Protein AF-A0A7C1U1P6-F1 (afdb_monomer_lite)

Sequence (172 aa):
MSLGTLSHLENWNGKRQNQMNEDIRDEGYKAFIDAVVKSLDASRHSLVCSIEHALKTTPCPYNVGTEEYNDWMEGFNPSRQKRSMRKVVCAACRNRKTGDIIAGVRHWDEIMRAQVGDDVDGAEWEQGFLDNKRRFMTRTEAWGVAERAHQIIHRCGGDTTNGGTLYSENLY

Foldseek 3Di:
DDPVVVVVVVVVVVVVVVVVLVVLLQVLQVQQVVQLVVQCVPPVDDSVVSNVRSVPPDDDPDDPPDSSSLSSCLNNDVVNVLVPQKAFDFKWKAQQPPRDIFTDNFPPDPRRCVVPDDPDDCVRIQIFTAIPVRDTDHQARNFVSCVVNVQQPDDDPQCPPPNGGDHSVRRD

Radius of gyration: 20.64 Å; chains: 1; bounding box: 42×45×59 Å

pLDDT: mean 82.03, std 15.27, range [39.97, 98.44]

Structure (mmCIF, N/CA/C/O backbone):
data_AF-A0A7C1U1P6-F1
#
_entry.id   AF-A0A7C1U1P6-F1
#
loop_
_atom_site.group_PDB
_atom_site.id
_atom_site.type_symbol
_atom_site.label_atom_id
_atom_site.label_alt_id
_atom_site.label_comp_id
_atom_site.label_asym_id
_atom_site.label_entity_id
_atom_site.label_seq_id
_atom_site.pdbx_PDB_ins_code
_atom_site.Cartn_x
_atom_site.Cartn_y
_atom_site.Cartn_z
_atom_site.occupancy
_atom_site.B_iso_or_equiv
_atom_site.auth_seq_id
_atom_site.auth_comp_id
_atom_site.auth_asym_id
_atom_site.auth_atom_id
_atom_site.pdbx_PDB_model_num
ATOM 1 N N . MET A 1 1 ? 2.342 30.014 -20.263 1.00 46.78 1 MET A N 1
ATOM 2 C CA . MET A 1 1 ? 2.486 29.359 -18.943 1.00 46.78 1 MET A CA 1
ATOM 3 C C . MET A 1 1 ? 3.133 28.005 -19.183 1.00 46.78 1 MET A C 1
ATOM 5 O O . MET A 1 1 ? 2.688 27.303 -20.079 1.00 46.78 1 MET A O 1
ATOM 9 N N . SER A 1 2 ? 4.247 27.710 -18.511 1.00 44.00 2 SER A N 1
ATOM 10 C CA . SER A 1 2 ? 5.070 26.519 -18.772 1.00 44.00 2 SER A CA 1
ATOM 11 C C . SER A 1 2 ? 4.388 25.245 -18.258 1.00 44.00 2 SER A C 1
ATOM 13 O O . SER A 1 2 ? 3.841 25.239 -17.158 1.00 44.00 2 SER A O 1
ATOM 15 N N . LEU A 1 3 ? 4.469 24.150 -19.020 1.00 41.88 3 LEU A N 1
ATOM 16 C CA . LEU A 1 3 ? 4.002 22.810 -18.624 1.00 41.88 3 LEU A CA 1
ATOM 17 C C . LEU A 1 3 ? 4.613 22.330 -17.288 1.00 41.88 3 LEU A C 1
ATOM 19 O O . LEU A 1 3 ? 4.011 21.513 -16.597 1.00 41.88 3 LEU A O 1
ATOM 23 N N . GLY A 1 4 ? 5.765 22.878 -16.881 1.00 41.25 4 GLY A N 1
ATOM 24 C CA . GLY A 1 4 ? 6.428 22.537 -15.618 1.00 41.25 4 GLY A CA 1
ATOM 25 C C . GLY A 1 4 ? 5.748 23.078 -14.354 1.00 41.25 4 GLY A C 1
ATOM 26 O O . GLY A 1 4 ? 5.916 22.496 -13.287 1.00 41.25 4 GLY A O 1
ATOM 27 N N . THR A 1 5 ? 4.960 24.157 -14.437 1.00 49.91 5 THR A N 1
ATOM 28 C CA . THR A 1 5 ? 4.259 24.699 -13.255 1.00 49.91 5 THR A CA 1
ATOM 29 C C . THR A 1 5 ? 2.964 23.950 -12.945 1.00 49.91 5 THR A C 1
ATOM 31 O O . THR A 1 5 ? 2.593 23.853 -11.780 1.00 49.91 5 THR A O 1
ATOM 34 N N . LEU A 1 6 ? 2.302 23.378 -13.958 1.00 42.72 6 LEU A N 1
ATOM 35 C CA . LEU A 1 6 ? 1.068 22.603 -13.774 1.00 42.72 6 LEU A CA 1
ATOM 36 C C . LEU A 1 6 ? 1.337 21.259 -13.084 1.00 42.72 6 LEU A C 1
ATOM 38 O O . LEU A 1 6 ? 0.663 20.941 -12.110 1.00 42.72 6 LEU A O 1
ATOM 42 N N . SER A 1 7 ? 2.384 20.531 -13.487 1.00 49.38 7 SER A N 1
ATOM 43 C CA . SER A 1 7 ? 2.734 19.247 -12.862 1.00 49.38 7 SER A CA 1
ATOM 44 C C . SER A 1 7 ? 3.197 19.394 -11.409 1.00 49.38 7 SER A C 1
ATOM 46 O O . SER A 1 7 ? 2.891 18.547 -10.576 1.00 49.38 7 SER A O 1
ATOM 48 N N . HIS A 1 8 ? 3.892 20.486 -11.069 1.00 42.78 8 HIS A N 1
ATOM 49 C CA . HIS A 1 8 ? 4.263 20.796 -9.684 1.00 42.78 8 HIS A CA 1
ATOM 50 C C . HIS A 1 8 ? 3.044 21.135 -8.813 1.00 42.78 8 HIS A C 1
ATOM 52 O O . HIS A 1 8 ? 2.978 20.697 -7.665 1.00 42.78 8 HIS A O 1
ATOM 58 N N . LEU A 1 9 ? 2.070 21.874 -9.357 1.00 40.25 9 LEU A N 1
ATOM 59 C CA . LEU A 1 9 ? 0.826 22.218 -8.661 1.00 40.25 9 LEU A CA 1
ATOM 60 C C . LEU A 1 9 ? -0.080 20.997 -8.458 1.00 40.25 9 LEU A C 1
ATOM 62 O O . LEU A 1 9 ? -0.629 20.832 -7.372 1.00 40.25 9 LEU A O 1
ATOM 66 N N . GLU A 1 10 ? -0.191 20.109 -9.447 1.00 44.09 10 GLU A N 1
ATOM 67 C CA . GLU A 1 10 ? -0.941 18.850 -9.327 1.00 44.09 10 GLU A CA 1
ATOM 68 C C . GLU A 1 10 ? -0.315 17.910 -8.288 1.00 44.09 10 GLU A C 1
ATOM 70 O O . GLU A 1 10 ? -1.023 17.365 -7.440 1.00 44.09 10 GLU A O 1
ATOM 75 N N . ASN A 1 11 ? 1.018 17.787 -8.273 1.00 48.69 11 ASN A N 1
ATOM 76 C CA . ASN A 1 11 ? 1.725 16.991 -7.264 1.00 48.69 11 ASN A CA 1
ATOM 77 C C . ASN A 1 11 ? 1.584 17.583 -5.853 1.00 48.69 11 ASN A C 1
ATOM 79 O O . ASN A 1 11 ? 1.478 16.847 -4.872 1.00 48.69 11 ASN A O 1
ATOM 83 N N . TRP A 1 12 ? 1.587 18.912 -5.728 1.00 39.97 12 TRP A N 1
ATOM 84 C CA . TRP A 1 12 ? 1.409 19.590 -4.445 1.00 39.97 12 TRP A CA 1
ATOM 85 C C . TRP A 1 12 ? -0.027 19.468 -3.927 1.00 39.97 12 TRP A C 1
ATOM 87 O O . TRP A 1 12 ? -0.216 19.118 -2.763 1.00 39.97 12 TRP A O 1
ATOM 97 N N . ASN A 1 13 ? -1.028 19.655 -4.792 1.00 50.00 13 ASN A N 1
ATOM 98 C CA . ASN A 1 13 ? -2.437 19.456 -4.449 1.00 50.00 13 ASN A CA 1
ATOM 99 C C . ASN A 1 13 ? -2.718 18.003 -4.049 1.00 50.00 13 ASN A C 1
ATOM 101 O O . ASN A 1 13 ? -3.352 17.773 -3.024 1.00 50.00 13 ASN A O 1
ATOM 105 N N . GLY A 1 14 ? -2.165 17.025 -4.775 1.00 48.06 14 GLY A N 1
ATOM 106 C CA . GLY A 1 14 ? -2.287 15.608 -4.424 1.00 48.06 14 GLY A CA 1
ATOM 107 C C . GLY A 1 14 ? -1.643 15.261 -3.077 1.00 48.06 14 GLY A C 1
ATOM 108 O O . GLY A 1 14 ? -2.224 14.519 -2.288 1.00 48.06 14 GLY A O 1
ATOM 109 N N . LYS A 1 15 ? -0.473 15.833 -2.758 1.00 48.91 15 LYS A N 1
ATOM 110 C CA . LYS A 1 15 ? 0.160 15.675 -1.434 1.00 48.91 15 LYS A CA 1
ATOM 111 C C . LYS A 1 15 ? -0.675 16.298 -0.317 1.00 48.91 15 LYS A C 1
ATOM 113 O O . LYS A 1 15 ? -0.820 15.689 0.737 1.00 48.91 15 LYS A O 1
ATOM 118 N N . ARG A 1 16 ? -1.243 17.481 -0.553 1.00 52.28 16 ARG A N 1
ATOM 119 C CA . ARG A 1 16 ? -2.083 18.190 0.421 1.00 52.28 16 ARG A CA 1
ATOM 120 C C . ARG A 1 16 ? -3.385 17.450 0.700 1.00 52.28 16 ARG A C 1
ATOM 122 O O . ARG A 1 16 ? -3.787 17.348 1.850 1.00 52.28 16 ARG A O 1
ATOM 129 N N . GLN A 1 17 ? -4.002 16.909 -0.346 1.00 55.47 17 GLN A N 1
ATOM 130 C CA . GLN A 1 17 ? -5.224 16.125 -0.235 1.00 55.47 17 GLN A CA 1
ATOM 131 C C . GLN A 1 17 ? -4.957 14.787 0.465 1.00 55.47 17 GLN A C 1
ATOM 133 O O . GLN A 1 17 ? -5.696 14.421 1.365 1.00 55.47 17 GLN A O 1
ATOM 138 N N . ASN A 1 18 ? -3.836 14.118 0.172 1.00 57.88 18 ASN A N 1
ATOM 139 C CA . ASN A 1 18 ? -3.432 12.925 0.925 1.00 57.88 18 ASN A CA 1
ATOM 140 C C . ASN A 1 18 ? -3.216 13.212 2.419 1.00 57.88 18 ASN A C 1
ATOM 142 O O . ASN A 1 18 ? -3.677 12.425 3.240 1.00 57.88 18 ASN A O 1
ATOM 146 N N . GLN A 1 19 ? -2.555 14.323 2.768 1.00 61.78 19 GLN A N 1
ATOM 147 C CA . GLN A 1 19 ? -2.367 14.719 4.167 1.00 61.78 19 GLN A CA 1
ATOM 148 C C . GLN A 1 19 ? -3.709 15.004 4.850 1.00 61.78 19 GLN A C 1
ATOM 150 O O . GLN A 1 19 ? -3.969 14.487 5.927 1.00 61.78 19 GLN A O 1
ATOM 155 N N . MET A 1 20 ? -4.587 15.765 4.193 1.00 61.59 20 MET A N 1
ATOM 156 C CA . MET A 1 20 ? -5.915 16.088 4.717 1.00 61.59 20 MET A CA 1
ATOM 157 C C . MET A 1 20 ? -6.748 14.823 4.975 1.00 61.59 20 MET A C 1
ATOM 159 O O . MET A 1 20 ? -7.391 14.708 6.014 1.00 61.59 20 MET A O 1
ATOM 163 N N . ASN A 1 21 ? -6.692 13.841 4.074 1.00 72.25 21 ASN A N 1
ATOM 164 C CA . ASN A 1 21 ? -7.383 12.567 4.256 1.00 72.25 21 ASN A CA 1
ATOM 165 C C . ASN A 1 21 ? -6.790 11.740 5.417 1.00 72.25 21 ASN A C 1
ATOM 167 O O . ASN A 1 21 ? -7.523 11.022 6.094 1.00 72.25 21 ASN A O 1
ATOM 171 N N . GLU A 1 22 ? -5.475 11.813 5.660 1.00 71.50 22 GLU A N 1
ATOM 172 C CA . GLU A 1 22 ? -4.843 11.192 6.836 1.00 71.50 22 GLU A CA 1
ATOM 173 C C . GLU A 1 22 ? -5.278 11.883 8.137 1.00 71.50 22 GLU A C 1
ATOM 175 O O . GLU A 1 22 ? -5.663 11.194 9.081 1.00 71.50 22 GLU A O 1
ATOM 180 N N . ASP A 1 23 ? -5.338 13.215 8.154 1.00 78.06 23 ASP A N 1
ATOM 181 C CA . ASP A 1 23 ? -5.781 13.992 9.318 1.00 78.06 23 ASP A CA 1
ATOM 182 C C . ASP A 1 23 ? -7.236 13.653 9.707 1.00 78.06 23 ASP A C 1
ATOM 184 O O . ASP A 1 23 ? -7.552 13.493 10.888 1.00 78.06 23 ASP A O 1
ATOM 188 N N . ILE A 1 24 ? -8.115 13.468 8.715 1.00 84.19 24 ILE A N 1
ATOM 189 C CA . ILE A 1 24 ? -9.523 13.086 8.922 1.00 84.19 24 ILE A CA 1
ATOM 190 C C . ILE A 1 24 ? -9.644 11.659 9.488 1.00 84.19 24 ILE A C 1
ATOM 192 O O . ILE A 1 24 ? -10.480 11.396 10.359 1.00 84.19 24 ILE A O 1
ATOM 196 N N . ARG A 1 25 ? -8.801 10.722 9.033 1.00 82.19 25 ARG A N 1
ATOM 197 C CA . ARG A 1 25 ? -8.750 9.362 9.604 1.00 82.19 25 ARG A CA 1
ATOM 198 C C . ARG A 1 25 ? -8.263 9.391 11.051 1.00 82.19 25 ARG A C 1
ATOM 200 O O . ARG A 1 25 ? -8.839 8.707 11.897 1.00 82.19 25 ARG A O 1
ATOM 207 N N . ASP A 1 26 ? -7.248 10.195 11.350 1.00 80.44 26 ASP A N 1
ATOM 208 C CA . ASP A 1 26 ? -6.741 10.376 12.712 1.00 80.44 26 ASP A CA 1
ATOM 209 C C . ASP A 1 26 ? -7.798 10.993 13.636 1.00 80.44 26 ASP A C 1
ATOM 211 O O . ASP A 1 26 ? -7.921 10.591 14.796 1.00 80.44 26 ASP A O 1
ATOM 215 N N . GLU A 1 27 ? -8.597 11.936 13.131 1.00 88.50 27 GLU A N 1
ATOM 216 C CA . GLU A 1 27 ? -9.748 12.488 13.849 1.00 88.50 27 GLU A CA 1
ATOM 217 C C . GLU A 1 27 ? -10.792 11.406 14.158 1.00 88.50 27 GLU A C 1
ATOM 219 O O . GLU A 1 27 ? -11.236 11.287 15.304 1.00 88.50 27 GLU A O 1
ATOM 224 N N . GLY A 1 28 ? -11.128 10.564 13.176 1.00 87.38 28 GLY A N 1
ATOM 225 C CA . GLY A 1 28 ? -12.013 9.415 13.373 1.00 87.38 28 GLY A CA 1
ATOM 226 C C . GLY A 1 28 ? -11.496 8.452 14.444 1.00 87.38 28 GLY A C 1
ATOM 227 O O . GLY A 1 28 ? -12.242 8.062 15.344 1.00 87.38 28 GLY A O 1
ATOM 228 N N . TYR A 1 29 ? -10.206 8.113 14.403 1.00 85.50 29 TYR A N 1
ATOM 229 C CA . TYR A 1 29 ? -9.588 7.223 15.388 1.00 85.50 29 TYR A CA 1
ATOM 230 C C . TYR A 1 29 ? -9.616 7.812 16.806 1.00 85.50 29 TYR A C 1
ATOM 232 O O . TYR A 1 29 ? -9.988 7.122 17.757 1.00 85.50 29 TYR A O 1
ATOM 240 N N . LYS A 1 30 ? -9.291 9.101 16.964 1.00 86.94 30 LYS A N 1
ATOM 241 C CA . LYS A 1 30 ? -9.369 9.789 18.265 1.00 86.94 30 LYS A CA 1
ATOM 242 C C . LYS A 1 30 ? -10.796 9.802 18.809 1.00 86.94 30 LYS A C 1
ATOM 244 O O . LYS A 1 30 ? -11.000 9.462 19.972 1.00 86.94 30 LYS A O 1
ATOM 249 N N . ALA A 1 31 ? -11.781 10.110 17.964 1.00 91.19 31 ALA A N 1
ATOM 250 C CA . ALA A 1 31 ? -13.189 10.094 18.351 1.00 91.19 31 ALA A CA 1
ATOM 251 C C . ALA A 1 31 ? -13.644 8.704 18.830 1.00 91.19 31 ALA A C 1
ATOM 253 O O . ALA A 1 31 ? -14.399 8.601 19.798 1.00 91.19 31 ALA A O 1
ATOM 254 N N . PHE A 1 32 ? -13.153 7.634 18.197 1.00 90.88 32 PHE A N 1
ATOM 255 C CA . PHE A 1 32 ? -13.413 6.262 18.633 1.00 90.88 32 PHE A CA 1
ATOM 256 C C . PHE A 1 32 ? -12.830 5.976 20.020 1.00 90.88 32 PHE A C 1
ATOM 258 O O . PHE A 1 32 ? -13.555 5.502 20.896 1.00 90.88 32 PHE A O 1
ATOM 265 N N . ILE A 1 33 ? -11.551 6.294 20.246 1.00 88.19 33 ILE A N 1
ATOM 266 C CA . ILE A 1 33 ? -10.900 6.084 21.548 1.00 88.19 33 ILE A CA 1
ATOM 267 C C . ILE A 1 33 ? -11.625 6.859 22.651 1.00 88.19 33 ILE A C 1
ATOM 269 O O . ILE A 1 33 ? -11.977 6.272 23.677 1.00 88.19 33 ILE A O 1
ATOM 273 N N . ASP A 1 34 ? -11.931 8.134 22.419 1.00 91.12 34 ASP A N 1
ATOM 274 C CA . ASP A 1 34 ? -12.649 8.972 23.380 1.00 91.12 34 ASP A CA 1
ATOM 275 C C . ASP A 1 34 ? -14.032 8.406 23.718 1.00 91.12 34 ASP A C 1
ATOM 277 O O . ASP A 1 34 ? -14.445 8.411 24.881 1.00 91.12 34 ASP A O 1
ATOM 281 N N . ALA A 1 35 ? -14.761 7.901 22.720 1.00 89.19 35 ALA A N 1
ATOM 282 C CA . ALA A 1 35 ? -16.074 7.297 22.920 1.00 89.19 35 ALA A CA 1
ATOM 283 C C . ALA A 1 35 ? -15.999 5.990 23.726 1.00 89.19 35 ALA A C 1
ATOM 285 O O . ALA A 1 35 ? -16.822 5.767 24.618 1.00 89.19 35 ALA A O 1
ATOM 286 N N . VAL A 1 36 ? -14.995 5.147 23.461 1.00 88.62 36 VAL A N 1
ATOM 287 C CA . VAL A 1 36 ? -14.770 3.905 24.215 1.00 88.62 36 VAL A CA 1
ATOM 288 C C . VAL A 1 36 ? -14.415 4.210 25.669 1.00 88.62 36 VAL A C 1
ATOM 290 O O . VAL A 1 36 ? -15.011 3.614 26.566 1.00 88.62 36 VAL A O 1
ATOM 293 N N . VAL A 1 37 ? -13.504 5.159 25.914 1.00 89.19 37 VAL A N 1
ATOM 294 C CA . VAL A 1 37 ? -13.102 5.577 27.268 1.00 89.19 37 VAL A CA 1
ATOM 295 C C . VAL A 1 37 ? -14.296 6.140 28.039 1.00 89.19 37 VAL A C 1
ATOM 297 O O . VAL A 1 37 ? -14.601 5.661 29.129 1.00 89.19 37 VAL A O 1
ATOM 300 N N . LYS A 1 38 ? -15.059 7.062 27.438 1.00 88.75 38 LYS A N 1
ATOM 301 C CA . LYS A 1 38 ? -16.276 7.613 28.060 1.00 88.75 38 LYS A CA 1
ATOM 302 C C . LYS A 1 38 ? -17.297 6.529 28.399 1.00 88.75 38 LYS A C 1
ATOM 304 O O . LYS A 1 38 ? -17.908 6.576 29.463 1.00 88.75 38 LYS A O 1
ATOM 309 N N . SER A 1 39 ? -17.489 5.550 27.513 1.00 85.69 39 SER A N 1
ATOM 310 C CA . SER A 1 39 ? -18.404 4.436 27.774 1.00 85.69 39 SER A CA 1
ATOM 311 C C . SER A 1 39 ? -17.914 3.556 28.927 1.00 85.69 39 SER A C 1
ATOM 313 O O . SER A 1 39 ? -18.722 3.165 29.770 1.00 85.69 39 SER A O 1
ATOM 315 N N . LEU A 1 40 ? -16.611 3.261 28.997 1.00 85.19 40 LEU A N 1
ATOM 316 C CA . LEU A 1 40 ? -16.019 2.495 30.100 1.00 85.19 40 LEU A CA 1
ATOM 317 C C . LEU A 1 40 ? -16.252 3.186 31.449 1.00 85.19 40 LEU A C 1
ATOM 319 O O . LEU A 1 40 ? -16.699 2.533 32.395 1.00 85.19 40 LEU A O 1
ATOM 323 N N . ASP A 1 41 ? -16.040 4.501 31.501 1.00 81.31 41 ASP A N 1
ATOM 324 C CA . ASP A 1 41 ? -16.197 5.300 32.719 1.00 81.31 41 ASP A CA 1
ATOM 325 C C . ASP A 1 41 ? -17.664 5.428 33.159 1.00 81.31 41 ASP A C 1
ATOM 327 O O . ASP A 1 41 ? -17.970 5.376 34.351 1.00 81.31 41 ASP A O 1
ATOM 331 N N . ALA A 1 42 ? -18.594 5.561 32.209 1.00 73.00 42 ALA A N 1
ATOM 332 C CA . ALA A 1 42 ? -19.992 5.872 32.508 1.00 73.00 42 ALA A CA 1
ATOM 333 C C . ALA A 1 42 ? -20.832 4.677 32.993 1.00 73.00 42 ALA A C 1
ATOM 335 O O . ALA A 1 42 ? -21.881 4.882 33.604 1.00 73.00 42 ALA A O 1
ATOM 336 N N . SER A 1 43 ? -20.436 3.436 32.693 1.00 63.84 43 SER A N 1
ATOM 337 C CA . SER A 1 43 ? -21.388 2.308 32.723 1.00 63.84 43 SER A CA 1
ATOM 338 C C . SER A 1 43 ? -20.868 0.991 33.305 1.00 63.84 43 SER A C 1
ATOM 340 O O . SER A 1 43 ? -21.623 0.020 33.360 1.00 63.84 43 SER A O 1
ATOM 342 N N . ARG A 1 44 ? -19.601 0.914 33.750 1.00 66.94 44 ARG A N 1
ATOM 343 C CA . ARG A 1 44 ? -18.933 -0.364 34.102 1.00 66.94 44 ARG A CA 1
ATOM 344 C C . ARG A 1 44 ? -19.067 -1.431 33.003 1.00 66.94 44 ARG A C 1
ATOM 346 O O . ARG A 1 44 ? -19.047 -2.630 33.282 1.00 66.94 44 ARG A O 1
ATOM 353 N N . HIS A 1 45 ? -19.237 -1.011 31.752 1.00 72.69 45 HIS A N 1
ATOM 354 C CA . HIS A 1 45 ? -19.294 -1.923 30.625 1.00 72.69 45 HIS A CA 1
ATOM 355 C C . HIS A 1 45 ? -17.988 -2.711 30.505 1.00 72.69 45 HIS A C 1
ATOM 357 O O . HIS A 1 45 ? -16.895 -2.205 30.766 1.00 72.69 45 HIS A O 1
ATOM 363 N N . SER A 1 46 ? -18.106 -3.960 30.052 1.00 85.81 46 SER A N 1
ATOM 364 C CA . SER A 1 46 ? -16.948 -4.662 29.506 1.00 85.81 46 SER A CA 1
ATOM 365 C C . SER A 1 46 ? -16.405 -3.886 28.301 1.00 85.81 46 SER A C 1
ATOM 367 O O . SER A 1 46 ? -17.148 -3.165 27.629 1.00 85.81 46 SER A O 1
ATOM 369 N N . LEU A 1 47 ? -15.124 -4.074 27.980 1.00 82.31 47 LEU A N 1
ATOM 370 C CA . LEU A 1 47 ? -14.501 -3.441 26.815 1.00 82.31 47 LEU A CA 1
ATOM 371 C C . LEU A 1 47 ? -15.310 -3.661 25.525 1.00 82.31 47 LEU A C 1
ATOM 373 O O . LEU A 1 47 ? -15.487 -2.733 24.742 1.00 82.31 47 LEU A O 1
ATOM 377 N N . VAL A 1 48 ? -15.860 -4.863 25.341 1.00 84.75 48 VAL A N 1
ATOM 378 C CA . VAL A 1 48 ? -16.673 -5.215 24.169 1.00 84.75 48 VAL A CA 1
ATOM 379 C C . VAL A 1 48 ? -17.961 -4.390 24.116 1.00 84.75 48 VAL A C 1
ATOM 381 O O . VAL A 1 48 ? -18.260 -3.792 23.084 1.00 84.75 48 VAL A O 1
ATOM 384 N N . CYS A 1 49 ? -18.691 -4.290 25.231 1.00 84.75 49 CYS A N 1
ATOM 385 C CA . CYS A 1 49 ? -19.913 -3.486 25.303 1.00 84.75 49 CYS A CA 1
ATOM 386 C C . CYS A 1 49 ? -19.634 -1.997 25.050 1.00 84.75 49 CYS A C 1
ATOM 388 O O . CYS A 1 49 ? -20.427 -1.335 24.383 1.00 84.75 49 CYS A O 1
ATOM 390 N N . SER A 1 50 ? -18.496 -1.477 25.523 1.00 86.19 50 SER A N 1
ATOM 391 C CA . SER A 1 50 ? -18.100 -0.088 25.270 1.00 86.19 50 SER A CA 1
ATOM 392 C C . SER A 1 50 ? -17.745 0.186 23.813 1.00 86.19 50 SER A C 1
ATOM 394 O O . SER A 1 50 ? -18.115 1.234 23.289 1.00 86.19 50 SER A O 1
ATOM 396 N N . ILE A 1 51 ? -17.093 -0.762 23.136 1.00 84.88 51 ILE A N 1
ATOM 397 C CA . ILE A 1 51 ? -16.819 -0.669 21.696 1.00 84.88 51 ILE A CA 1
ATOM 398 C C . ILE A 1 51 ? -18.128 -0.659 20.901 1.00 84.88 51 ILE A C 1
ATOM 400 O O . ILE A 1 51 ? -18.322 0.204 20.047 1.00 84.88 51 ILE A O 1
ATOM 404 N N . GLU A 1 52 ? -19.049 -1.582 21.188 1.00 85.31 52 GLU A N 1
ATOM 405 C CA . GLU A 1 52 ? -20.342 -1.623 20.496 1.00 85.31 52 GLU A CA 1
ATOM 406 C C . GLU A 1 52 ? -21.179 -0.369 20.739 1.00 85.31 52 GLU A C 1
ATOM 408 O O . GLU A 1 52 ? -21.859 0.100 19.825 1.00 85.31 52 GLU A O 1
ATOM 413 N N . HIS A 1 53 ? -21.144 0.166 21.961 1.00 86.12 53 HIS A N 1
ATOM 414 C CA . HIS A 1 53 ? -21.829 1.404 22.296 1.00 86.12 53 HIS A CA 1
ATOM 415 C C . HIS A 1 53 ? -21.251 2.577 21.498 1.00 86.12 53 HIS A C 1
ATOM 417 O O . HIS A 1 53 ? -22.009 3.243 20.798 1.00 86.12 53 HIS A O 1
ATOM 423 N N . ALA A 1 54 ? -19.927 2.770 21.524 1.00 87.38 54 ALA A N 1
ATOM 424 C CA . ALA A 1 54 ? -19.244 3.823 20.772 1.00 87.38 54 ALA A CA 1
ATOM 425 C C . ALA A 1 54 ? -19.600 3.782 19.277 1.00 87.38 54 ALA A C 1
ATOM 427 O O . ALA A 1 54 ? -20.046 4.780 18.715 1.00 87.38 54 ALA A O 1
ATOM 428 N N . LEU A 1 55 ? -19.515 2.60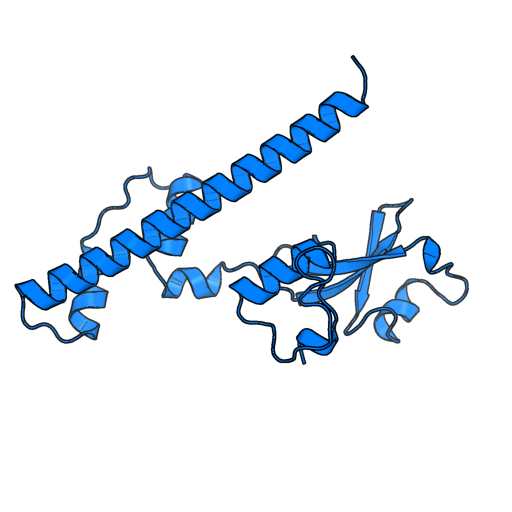1 18.651 1.00 85.31 55 LEU A N 1
ATOM 429 C CA . LEU A 1 55 ? -19.841 2.421 17.231 1.00 85.31 55 LEU A CA 1
ATOM 430 C C . LEU A 1 55 ? -21.296 2.771 16.874 1.00 85.31 55 LEU A C 1
ATOM 432 O O . LEU A 1 55 ? -21.573 3.085 15.718 1.00 85.31 55 LEU A O 1
ATOM 436 N N . LYS A 1 56 ? -22.227 2.683 17.832 1.00 86.19 56 LYS A N 1
ATOM 437 C CA . LYS A 1 56 ? -23.653 2.979 17.626 1.00 86.19 56 LYS A CA 1
ATOM 438 C C . LYS A 1 56 ? -24.013 4.432 17.922 1.00 86.19 56 LYS A C 1
ATOM 440 O O . LYS A 1 56 ? -24.990 4.917 17.358 1.00 86.19 56 LYS A O 1
ATOM 445 N N . THR A 1 57 ? -23.300 5.094 18.832 1.00 87.56 57 THR A N 1
ATOM 446 C CA . THR A 1 57 ? -23.755 6.370 19.404 1.00 87.56 57 THR A CA 1
ATOM 447 C C . THR A 1 57 ? -22.927 7.576 19.001 1.00 87.56 57 THR A C 1
ATOM 449 O O . THR A 1 57 ? -23.441 8.689 19.089 1.00 87.56 57 THR A O 1
ATOM 452 N N . THR A 1 58 ? -21.686 7.405 18.543 1.00 89.56 58 THR A N 1
ATOM 453 C CA . THR A 1 58 ? -20.874 8.545 18.107 1.00 89.56 58 THR A CA 1
ATOM 454 C C . THR A 1 58 ? -21.253 8.966 16.683 1.00 89.56 58 THR A C 1
ATOM 456 O O . THR A 1 58 ? -21.090 8.178 15.748 1.00 89.56 58 THR A O 1
ATOM 459 N N . PRO A 1 59 ? -21.751 10.199 16.482 1.00 91.31 59 PRO A N 1
ATOM 460 C CA . PRO A 1 59 ? -22.056 10.696 15.149 1.00 91.31 59 PRO A CA 1
ATOM 461 C C . PRO A 1 59 ? -20.772 11.068 14.393 1.00 91.31 59 PRO A C 1
ATOM 463 O O . PRO A 1 59 ? -19.855 11.655 14.964 1.00 91.31 59 PRO A O 1
ATOM 466 N N . CYS A 1 60 ? -20.735 10.769 13.093 1.00 90.25 60 CYS A N 1
ATOM 467 C CA . CYS A 1 60 ? -19.721 11.300 12.180 1.00 90.25 60 CYS A CA 1
ATOM 468 C C . CYS A 1 60 ? -20.002 12.793 11.921 1.00 90.25 60 CYS A C 1
ATOM 470 O O . CYS A 1 60 ? -21.156 13.131 11.640 1.00 90.25 60 CYS A O 1
ATOM 472 N N . PRO A 1 61 ? -18.995 13.686 11.983 1.00 92.56 61 PRO A N 1
ATOM 473 C CA . PRO A 1 61 ? -19.192 15.116 11.741 1.00 92.56 61 PRO A CA 1
ATOM 474 C C . PRO A 1 61 ? -19.369 15.467 10.253 1.00 92.56 61 PRO A C 1
ATOM 476 O O . PRO A 1 61 ? -19.742 16.594 9.933 1.00 92.56 61 PRO A O 1
ATOM 479 N N . TYR A 1 62 ? -19.121 14.523 9.340 1.00 89.88 62 TYR A N 1
ATOM 480 C CA . TYR A 1 62 ? -19.200 14.730 7.894 1.00 89.88 62 TYR A CA 1
ATOM 481 C C . TYR A 1 62 ? -20.492 14.173 7.288 1.00 89.88 62 TYR A C 1
ATOM 483 O O . TYR A 1 62 ? -21.105 13.233 7.799 1.00 89.88 62 TYR A O 1
ATOM 491 N N . ASN A 1 63 ? -20.888 14.735 6.144 1.00 90.25 63 ASN A N 1
ATOM 492 C CA . ASN A 1 63 ? -22.091 14.321 5.429 1.00 90.25 63 ASN A CA 1
ATOM 493 C C . ASN A 1 63 ? -21.932 12.923 4.821 1.00 90.25 63 ASN A C 1
ATOM 495 O O . ASN A 1 63 ? -20.957 12.633 4.131 1.00 90.25 63 ASN A O 1
ATOM 499 N N . VAL 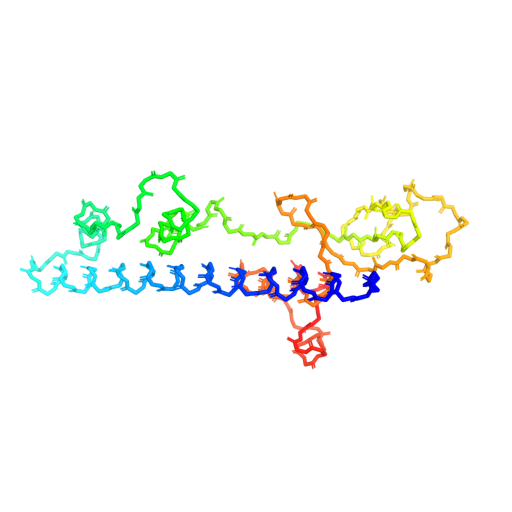A 1 64 ? -22.937 12.068 5.014 1.00 86.19 64 VAL A N 1
ATOM 500 C CA . VAL A 1 64 ? -22.946 10.715 4.444 1.00 86.19 64 VAL A CA 1
ATOM 501 C C . VAL A 1 64 ? -22.762 10.775 2.925 1.00 86.19 64 VAL A C 1
ATOM 503 O O . VAL A 1 64 ? -23.496 11.471 2.228 1.00 86.19 64 VAL A O 1
ATOM 506 N N . GLY A 1 65 ? -21.801 10.000 2.418 1.00 77.19 65 GLY A N 1
ATOM 507 C CA . GLY A 1 65 ? -21.513 9.881 0.987 1.00 77.19 65 GLY A CA 1
ATOM 508 C C . GLY A 1 65 ? -20.361 10.750 0.480 1.00 77.19 65 GLY A C 1
ATOM 509 O O . GLY A 1 65 ? -19.982 10.586 -0.678 1.00 77.19 65 GLY A O 1
ATOM 510 N N . THR A 1 66 ? -19.772 11.618 1.310 1.00 82.69 66 THR A N 1
ATOM 511 C CA . THR A 1 66 ? -18.558 12.363 0.932 1.00 82.69 66 THR A CA 1
ATOM 512 C C . THR A 1 66 ? -17.278 11.551 1.168 1.00 82.69 66 THR A C 1
ATOM 514 O O . THR A 1 66 ? -17.293 10.513 1.837 1.00 82.69 66 THR A O 1
ATOM 517 N N . GLU A 1 67 ? -16.159 11.998 0.590 1.00 79.00 67 GLU A N 1
ATOM 518 C CA . GLU A 1 67 ? -14.846 11.370 0.795 1.00 79.00 67 GLU A CA 1
ATOM 519 C C . GLU A 1 67 ? -14.410 11.489 2.262 1.00 79.00 67 GLU A C 1
ATOM 521 O O . GLU A 1 67 ? -14.017 10.493 2.862 1.00 79.00 67 GLU A O 1
ATOM 526 N N . GLU A 1 68 ? -14.634 12.651 2.877 1.00 83.69 68 GLU A N 1
ATOM 527 C CA . GLU A 1 68 ? -14.339 12.936 4.284 1.00 83.69 68 GLU A CA 1
ATOM 528 C C . GLU A 1 68 ? -15.141 12.034 5.227 1.00 83.69 68 GLU A C 1
ATOM 530 O O . GLU A 1 68 ? -14.607 11.527 6.209 1.00 83.69 68 GLU A O 1
ATOM 535 N N . TYR A 1 69 ? -16.414 11.762 4.910 1.00 86.81 69 TYR A N 1
ATOM 536 C CA . TYR A 1 69 ? -17.211 10.797 5.668 1.00 86.81 69 TYR A CA 1
ATOM 537 C C . TYR A 1 69 ? -16.608 9.396 5.607 1.00 86.81 69 TYR A C 1
ATOM 539 O O . TYR A 1 69 ? -16.563 8.699 6.620 1.00 86.81 69 TYR A O 1
ATOM 547 N N . ASN A 1 70 ? -16.149 8.968 4.430 1.00 81.62 70 ASN A N 1
ATOM 548 C CA . ASN A 1 70 ? -15.529 7.658 4.287 1.00 81.62 70 ASN A CA 1
ATOM 549 C C . ASN A 1 70 ? -14.200 7.596 5.044 1.00 81.62 70 ASN A C 1
ATOM 551 O O . ASN A 1 70 ? -14.020 6.664 5.822 1.00 81.62 70 ASN A O 1
ATOM 555 N N . ASP A 1 71 ? -13.329 8.596 4.892 1.00 82.50 71 ASP A N 1
ATOM 556 C CA . ASP A 1 71 ? -12.050 8.677 5.602 1.00 82.50 71 ASP A CA 1
ATOM 557 C C . ASP A 1 71 ? -12.244 8.726 7.131 1.00 82.50 71 ASP A C 1
ATOM 559 O O . ASP A 1 71 ? -11.611 7.964 7.862 1.00 82.50 71 ASP A O 1
ATOM 563 N N . TRP A 1 72 ? -13.195 9.513 7.642 1.00 87.75 72 TRP A N 1
ATOM 564 C CA . TRP A 1 72 ? -13.482 9.548 9.081 1.00 87.75 72 TRP A CA 1
ATOM 565 C C . TRP A 1 72 ? -14.015 8.205 9.579 1.00 87.75 72 TRP A C 1
ATOM 567 O O . TRP A 1 72 ? -13.573 7.701 10.609 1.00 87.75 72 TRP A O 1
ATOM 577 N N . MET A 1 73 ? -14.925 7.570 8.830 1.00 84.19 73 MET A N 1
ATOM 578 C CA . MET A 1 73 ? -15.466 6.250 9.175 1.00 84.19 73 MET A CA 1
ATOM 579 C C . MET A 1 73 ? -14.417 5.133 9.094 1.00 84.19 73 MET A C 1
ATOM 581 O O . MET A 1 73 ? -14.555 4.126 9.794 1.00 84.19 73 MET A O 1
ATOM 585 N N . GLU A 1 74 ? -13.402 5.271 8.239 1.00 79.12 74 GLU A N 1
ATOM 586 C CA . GLU A 1 74 ? -12.247 4.370 8.201 1.00 79.12 74 GLU A CA 1
ATOM 587 C C . GLU A 1 74 ? -11.413 4.473 9.478 1.00 79.12 74 GLU A C 1
ATOM 589 O O . GLU A 1 74 ? -11.011 3.440 10.011 1.00 79.12 74 GLU A O 1
ATOM 594 N N . GLY A 1 75 ? -11.197 5.688 9.986 1.00 81.69 75 GLY A N 1
ATOM 595 C CA . GLY A 1 75 ? -10.526 5.916 11.266 1.00 81.69 75 GLY A CA 1
ATOM 596 C C . GLY A 1 75 ? -11.361 5.489 12.476 1.00 81.69 75 GLY A C 1
ATOM 597 O O . GLY A 1 75 ? -10.861 4.827 13.383 1.00 81.69 75 GLY A O 1
ATOM 598 N N . PHE A 1 76 ? -12.653 5.828 12.473 1.00 86.69 76 PHE A N 1
ATOM 599 C CA . PHE A 1 76 ? -13.571 5.612 13.593 1.00 86.69 76 PHE A CA 1
ATOM 600 C C . PHE A 1 76 ? -13.965 4.146 13.795 1.00 86.69 76 PHE A C 1
ATOM 602 O O . PHE A 1 76 ? -14.249 3.719 14.912 1.00 86.69 76 PHE A O 1
ATOM 609 N N . ASN A 1 77 ? -14.002 3.346 12.727 1.00 81.19 77 ASN A N 1
ATOM 610 C CA . ASN A 1 77 ? -14.332 1.930 12.823 1.00 81.19 77 ASN A CA 1
ATOM 611 C C . ASN A 1 77 ? -13.119 1.061 12.437 1.00 81.19 77 ASN A C 1
ATOM 613 O O . ASN A 1 77 ? -12.933 0.766 11.250 1.00 81.19 77 ASN A O 1
ATOM 617 N N . PRO A 1 78 ? -12.363 0.532 13.421 1.00 64.62 78 PRO A N 1
ATOM 618 C CA . PRO A 1 78 ? -11.172 -0.287 13.171 1.00 64.62 78 PRO A CA 1
ATOM 619 C C . PRO A 1 78 ? -11.458 -1.533 12.315 1.00 64.62 78 PRO A C 1
ATOM 621 O O . PRO A 1 78 ? -10.607 -2.019 11.567 1.00 64.62 78 PRO A O 1
ATOM 624 N N . SER A 1 79 ? -12.686 -2.065 12.381 1.00 64.38 79 SER A N 1
ATOM 625 C CA . SER A 1 79 ? -13.097 -3.207 11.555 1.00 64.38 79 SER A CA 1
ATOM 626 C C . SER A 1 79 ? -13.338 -2.828 10.086 1.00 64.38 79 SER A C 1
ATOM 628 O O . SER A 1 79 ? -13.074 -3.642 9.196 1.00 64.38 79 SER A O 1
ATOM 630 N N . ARG A 1 80 ? -13.777 -1.587 9.808 1.00 60.69 80 ARG A N 1
ATOM 631 C CA . ARG A 1 80 ? -13.838 -1.027 8.445 1.00 60.69 80 ARG A CA 1
ATOM 632 C C . ARG A 1 80 ? -12.445 -0.719 7.913 1.00 60.69 80 ARG A C 1
ATOM 634 O O . ARG A 1 80 ? -12.180 -1.057 6.761 1.00 60.69 80 ARG A O 1
ATOM 641 N N . GLN A 1 81 ? -11.559 -0.198 8.762 1.00 54.59 81 GLN A N 1
ATOM 642 C CA . GLN A 1 81 ? -10.157 0.067 8.437 1.00 54.59 81 GLN A CA 1
ATOM 643 C C . GLN A 1 81 ? -9.508 -1.161 7.778 1.00 54.59 81 GLN A C 1
ATOM 645 O O . GLN A 1 81 ? -8.966 -1.084 6.677 1.00 54.59 81 GLN A O 1
ATOM 650 N N . LYS A 1 82 ? -9.691 -2.356 8.363 1.00 52.81 82 LYS A N 1
ATOM 651 C CA . LYS A 1 82 ? -9.115 -3.614 7.850 1.00 52.81 82 LYS A CA 1
ATOM 652 C C . LYS A 1 82 ? -9.545 -3.977 6.415 1.00 52.81 82 LYS A C 1
ATOM 654 O O . LYS A 1 82 ? -8.815 -4.711 5.743 1.00 52.81 82 LYS A O 1
ATOM 659 N N . ARG A 1 83 ? -10.704 -3.493 5.944 1.00 55.00 83 ARG A N 1
ATOM 660 C CA . ARG A 1 83 ? -11.250 -3.781 4.602 1.00 55.00 83 ARG A CA 1
ATOM 661 C C . ARG A 1 83 ? -10.839 -2.768 3.534 1.00 55.00 83 ARG A C 1
ATOM 663 O O . ARG A 1 83 ? -10.835 -3.144 2.365 1.00 55.00 83 ARG A O 1
ATOM 670 N N . SER A 1 84 ? -10.497 -1.535 3.901 1.00 60.78 84 SER A N 1
ATOM 671 C CA . SER A 1 84 ? -10.169 -0.471 2.941 1.00 60.78 84 SER A CA 1
ATOM 672 C C . SER A 1 84 ? -8.710 -0.013 2.967 1.00 60.78 84 SER A C 1
ATOM 674 O O . SER A 1 84 ? -8.288 0.688 2.042 1.00 60.78 84 SER A O 1
ATOM 676 N N . MET A 1 85 ? -7.916 -0.460 3.953 1.00 75.94 85 MET A N 1
ATOM 677 C CA . MET A 1 85 ? -6.487 -0.150 4.012 1.00 75.94 85 MET A CA 1
ATOM 678 C C . MET A 1 85 ? -5.802 -0.477 2.685 1.00 75.94 85 MET A C 1
ATOM 680 O O . MET A 1 85 ? -5.907 -1.586 2.146 1.00 75.94 85 MET A O 1
ATOM 684 N N . ARG A 1 86 ? -5.092 0.521 2.156 1.00 86.69 86 ARG A N 1
ATOM 685 C CA . ARG A 1 86 ? -4.220 0.359 0.997 1.00 86.69 86 ARG A CA 1
ATOM 686 C C . ARG A 1 86 ? -3.117 -0.627 1.373 1.00 86.69 86 ARG A C 1
ATOM 688 O O . ARG A 1 86 ? -2.509 -0.478 2.426 1.00 86.69 86 ARG A O 1
ATOM 695 N N . LYS A 1 87 ? -2.875 -1.627 0.530 1.00 93.19 87 LYS A N 1
ATOM 696 C CA . LYS A 1 87 ? -1.856 -2.659 0.764 1.00 93.19 87 LYS A CA 1
ATOM 697 C C . LYS A 1 87 ? -0.970 -2.802 -0.450 1.00 93.19 87 LYS A C 1
ATOM 699 O O . LYS A 1 87 ? -1.473 -2.717 -1.568 1.00 93.19 87 LYS A O 1
ATOM 704 N N . VAL A 1 88 ? 0.308 -3.062 -0.217 1.00 96.50 88 VAL A N 1
ATOM 705 C CA . VAL A 1 88 ? 1.228 -3.569 -1.232 1.00 96.50 88 VAL A CA 1
ATOM 706 C C . VAL A 1 88 ? 0.794 -4.988 -1.601 1.00 96.50 88 VAL A C 1
ATOM 708 O O . VAL A 1 88 ? 0.556 -5.810 -0.717 1.00 96.50 88 VAL A O 1
ATOM 711 N N . VAL A 1 89 ? 0.639 -5.258 -2.895 1.00 96.56 89 VAL A N 1
ATOM 712 C CA . VAL A 1 89 ? 0.165 -6.549 -3.415 1.00 96.56 89 VAL A CA 1
ATOM 713 C C . VAL A 1 89 ? 1.303 -7.343 -4.038 1.00 96.56 89 VAL A C 1
ATOM 715 O O . VAL A 1 89 ? 1.480 -8.507 -3.696 1.00 96.56 89 VAL A O 1
ATOM 718 N N . CYS A 1 90 ? 2.072 -6.736 -4.942 1.00 97.25 90 CYS A N 1
ATOM 719 C CA . CYS A 1 90 ? 3.173 -7.411 -5.627 1.00 97.25 90 CYS A CA 1
ATOM 720 C C . CYS A 1 90 ? 4.242 -6.425 -6.104 1.00 97.25 90 CYS A C 1
ATOM 722 O O . CYS A 1 90 ? 3.998 -5.215 -6.193 1.00 97.25 90 CYS A O 1
ATOM 724 N N . ALA A 1 91 ? 5.429 -6.953 -6.410 1.00 97.75 91 ALA A N 1
ATOM 725 C CA . ALA A 1 91 ? 6.487 -6.191 -7.052 1.00 97.75 91 ALA A CA 1
ATOM 726 C C . ALA A 1 91 ? 6.084 -5.848 -8.489 1.00 97.75 91 ALA A C 1
ATOM 728 O O . ALA A 1 91 ? 5.435 -6.633 -9.183 1.00 97.75 91 ALA A O 1
ATOM 729 N N . ALA A 1 92 ? 6.485 -4.666 -8.942 1.00 97.81 92 ALA A N 1
ATOM 730 C CA . ALA A 1 92 ? 6.200 -4.208 -10.288 1.00 97.81 92 ALA A CA 1
ATOM 731 C C . ALA A 1 92 ? 7.361 -3.405 -10.871 1.00 97.81 92 ALA A C 1
ATOM 733 O O . ALA A 1 92 ? 8.110 -2.751 -10.142 1.00 97.81 92 ALA A O 1
ATOM 734 N N . CYS A 1 93 ? 7.470 -3.423 -12.193 1.00 96.50 93 CYS A N 1
ATOM 735 C CA . CYS A 1 93 ? 8.335 -2.535 -12.954 1.00 96.50 93 CYS A CA 1
ATOM 736 C C . CYS A 1 93 ? 7.473 -1.711 -13.912 1.00 96.50 93 CYS A C 1
ATOM 738 O O . CYS A 1 93 ? 6.584 -2.258 -14.562 1.00 96.50 93 CYS A O 1
ATOM 740 N N . ARG A 1 94 ? 7.732 -0.403 -14.000 1.00 96.75 94 ARG A N 1
ATOM 741 C CA . ARG A 1 94 ? 7.061 0.504 -14.938 1.00 96.75 94 ARG A CA 1
ATOM 742 C C . ARG A 1 94 ? 8.044 1.013 -15.982 1.00 96.75 94 ARG A C 1
ATOM 744 O O . ARG A 1 94 ? 9.053 1.614 -15.617 1.00 96.75 94 ARG A O 1
ATOM 751 N N . ASN A 1 95 ? 7.743 0.830 -17.260 1.00 94.75 95 ASN A N 1
ATOM 752 C CA . ASN A 1 95 ? 8.550 1.395 -18.334 1.00 94.75 95 ASN A CA 1
ATOM 753 C C . ASN A 1 95 ? 8.448 2.928 -18.292 1.00 94.75 95 ASN A C 1
ATOM 755 O O . ASN A 1 95 ? 7.351 3.487 -18.334 1.00 94.75 95 ASN A O 1
ATOM 759 N N . ARG A 1 96 ? 9.582 3.628 -18.200 1.00 91.88 96 ARG A N 1
ATOM 760 C CA . ARG A 1 96 ? 9.613 5.095 -18.073 1.00 91.88 96 ARG A CA 1
ATOM 761 C C . ARG A 1 96 ? 9.154 5.825 -19.340 1.00 91.88 96 ARG A C 1
ATOM 763 O O . ARG A 1 96 ? 8.773 6.987 -19.242 1.00 91.88 96 ARG A O 1
ATOM 770 N N . LYS A 1 97 ? 9.211 5.174 -20.506 1.00 90.94 97 LYS A N 1
ATOM 771 C CA . LYS A 1 97 ? 8.836 5.747 -21.807 1.00 90.94 97 LYS A CA 1
ATOM 772 C C . LYS A 1 97 ? 7.375 5.478 -22.149 1.00 90.94 97 LYS A C 1
ATOM 774 O O . LYS A 1 97 ? 6.673 6.405 -22.538 1.00 90.94 97 LYS A O 1
ATOM 779 N N . THR A 1 98 ? 6.926 4.230 -22.019 1.00 91.94 98 THR A N 1
ATOM 780 C CA . THR A 1 98 ? 5.570 3.824 -22.435 1.00 91.94 98 THR A CA 1
ATOM 781 C C . THR A 1 98 ? 4.552 3.882 -21.300 1.00 91.94 98 THR A C 1
ATOM 783 O O . THR A 1 98 ? 3.364 4.055 -21.549 1.00 91.94 98 THR A O 1
ATOM 786 N N . GLY A 1 99 ? 5.005 3.775 -20.048 1.00 92.50 99 GLY A N 1
ATOM 787 C CA . GLY A 1 99 ? 4.133 3.651 -18.882 1.00 92.50 99 GLY A CA 1
ATOM 788 C C . GLY A 1 99 ? 3.607 2.234 -18.644 1.00 92.50 99 GLY A C 1
ATOM 789 O O . GLY A 1 99 ? 2.867 2.041 -17.678 1.00 92.50 99 GLY A O 1
ATOM 790 N N . ASP A 1 100 ? 4.002 1.254 -19.465 1.00 94.25 100 ASP A N 1
ATOM 791 C CA . ASP A 1 100 ? 3.608 -0.146 -19.293 1.00 94.25 100 ASP A CA 1
ATOM 792 C C . ASP A 1 100 ? 4.071 -0.675 -17.940 1.00 94.25 100 ASP A C 1
ATOM 794 O O . ASP A 1 100 ? 5.165 -0.351 -17.469 1.00 94.25 10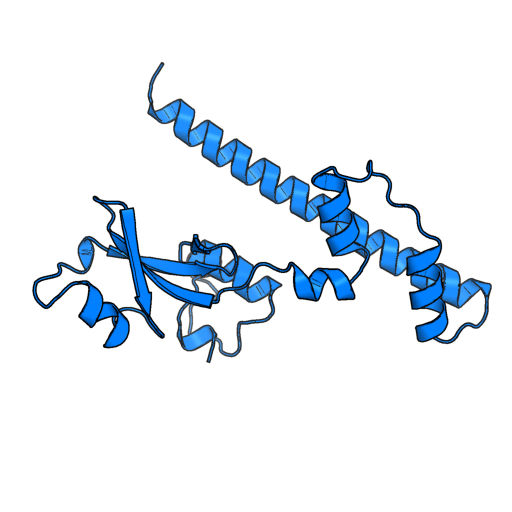0 ASP A O 1
ATOM 798 N N . ILE A 1 101 ? 3.234 -1.498 -17.312 1.00 96.44 101 ILE A N 1
ATOM 799 C CA . ILE A 1 101 ? 3.508 -2.086 -16.004 1.00 96.44 101 ILE A CA 1
ATOM 800 C C . ILE A 1 101 ? 3.549 -3.598 -16.142 1.00 96.44 101 ILE A C 1
ATOM 802 O O . ILE A 1 101 ? 2.599 -4.209 -16.626 1.00 96.44 101 ILE A O 1
ATOM 806 N N . ILE A 1 102 ? 4.621 -4.184 -15.624 1.00 96.06 102 ILE A N 1
ATOM 807 C CA . ILE A 1 102 ? 4.775 -5.627 -15.467 1.00 96.06 102 ILE A CA 1
ATOM 808 C C . ILE A 1 102 ? 4.867 -5.982 -13.991 1.00 96.06 102 ILE A C 1
ATOM 810 O O . ILE A 1 102 ? 5.402 -5.210 -13.191 1.00 96.06 102 ILE A O 1
ATOM 814 N N . ALA A 1 103 ? 4.328 -7.140 -13.623 1.00 97.31 103 ALA A N 1
ATOM 815 C CA . ALA A 1 103 ? 4.185 -7.563 -12.232 1.00 97.31 103 ALA A CA 1
ATOM 816 C C . ALA A 1 103 ? 4.871 -8.907 -11.966 1.00 97.31 103 ALA A C 1
ATOM 818 O O . ALA A 1 103 ? 4.933 -9.760 -12.847 1.00 97.31 103 ALA A O 1
ATOM 819 N N . GLY A 1 104 ? 5.354 -9.108 -10.743 1.00 95.94 104 GLY A N 1
ATOM 820 C CA . GLY A 1 104 ? 6.001 -10.348 -10.311 1.00 95.94 104 GLY A CA 1
ATOM 821 C C . GLY A 1 104 ? 5.996 -10.501 -8.792 1.00 95.94 104 GLY A C 1
ATOM 822 O O . GLY A 1 104 ? 5.588 -9.594 -8.062 1.00 95.94 104 GLY A O 1
ATOM 823 N N . VAL A 1 105 ? 6.452 -11.654 -8.303 1.00 95.88 105 VAL A N 1
ATOM 824 C CA . VAL A 1 105 ? 6.616 -11.921 -6.863 1.00 95.88 105 VAL A CA 1
ATOM 825 C C . VAL A 1 105 ? 7.718 -11.031 -6.287 1.00 95.88 105 VAL A C 1
ATOM 827 O O . VAL A 1 105 ? 7.553 -10.444 -5.221 1.00 95.88 105 VAL A O 1
ATOM 830 N N . ARG A 1 106 ? 8.816 -10.879 -7.034 1.00 94.38 106 ARG A N 1
ATOM 831 C CA . ARG A 1 106 ? 9.923 -9.949 -6.764 1.00 94.38 106 ARG A CA 1
ATOM 832 C C . ARG A 1 106 ? 10.348 -9.258 -8.059 1.00 94.38 106 ARG A C 1
ATOM 834 O O . ARG A 1 106 ? 9.994 -9.708 -9.148 1.00 94.38 106 ARG A O 1
ATOM 841 N N . HIS A 1 107 ? 11.106 -8.166 -7.957 1.00 94.38 107 HIS A N 1
ATOM 842 C CA . HIS A 1 107 ? 11.615 -7.461 -9.140 1.00 94.38 107 HIS A CA 1
ATOM 843 C C . HIS A 1 107 ? 12.440 -8.403 -10.016 1.00 94.38 107 HIS A C 1
ATOM 845 O O . HIS A 1 107 ? 13.374 -9.043 -9.533 1.00 94.38 107 HIS A O 1
ATOM 851 N N . TRP A 1 108 ? 12.093 -8.458 -11.302 1.00 92.31 108 TRP A N 1
ATOM 852 C CA . TRP A 1 108 ? 12.743 -9.313 -12.294 1.00 92.31 108 TRP A CA 1
ATOM 853 C C . TRP A 1 108 ? 12.777 -10.795 -11.909 1.00 92.31 108 TRP A C 1
ATOM 855 O O . TRP A 1 108 ? 13.773 -11.470 -12.155 1.00 92.31 108 TRP A O 1
ATOM 865 N N . ASP A 1 109 ? 11.729 -11.330 -11.291 1.00 92.75 109 ASP A N 1
ATOM 866 C CA . ASP A 1 109 ? 11.564 -12.783 -11.249 1.00 92.75 109 ASP A CA 1
ATOM 867 C C . ASP A 1 109 ? 11.216 -13.354 -12.634 1.00 92.75 109 ASP A C 1
ATOM 869 O O . ASP A 1 109 ? 11.073 -12.632 -13.623 1.00 92.75 109 ASP A O 1
ATOM 873 N N . GLU A 1 110 ? 11.112 -14.677 -12.716 1.00 92.56 110 GLU A N 1
ATOM 874 C CA . GLU A 1 110 ? 10.787 -15.382 -13.960 1.00 92.56 110 GLU A CA 1
ATOM 875 C C . GLU A 1 110 ? 9.403 -14.987 -14.501 1.00 92.56 110 GLU A C 1
ATOM 877 O O . GLU A 1 110 ? 9.245 -14.819 -15.709 1.00 92.56 110 GLU A O 1
ATOM 882 N N . ILE A 1 111 ? 8.426 -14.748 -13.615 1.00 94.19 111 ILE A N 1
ATOM 883 C CA . ILE A 1 111 ? 7.065 -14.319 -13.979 1.00 94.19 111 ILE A CA 1
ATOM 884 C C . ILE A 1 111 ? 7.090 -12.938 -14.642 1.00 94.19 111 ILE A C 1
ATOM 886 O O . ILE A 1 111 ? 6.424 -12.719 -15.655 1.00 94.19 111 ILE A O 1
ATOM 890 N N . MET A 1 112 ? 7.860 -12.003 -14.086 1.00 93.81 112 MET A N 1
ATOM 891 C CA . MET A 1 112 ? 8.011 -10.656 -14.622 1.00 93.81 112 MET A CA 1
ATOM 892 C C . MET A 1 112 ? 8.793 -10.659 -15.938 1.00 93.81 112 MET A C 1
ATOM 894 O O . MET A 1 112 ? 8.372 -10.008 -16.892 1.00 93.81 112 MET A O 1
ATOM 898 N N . ARG A 1 113 ? 9.897 -11.416 -16.029 1.00 91.12 113 ARG A N 1
ATOM 899 C CA . ARG A 1 113 ? 10.699 -11.515 -17.264 1.00 91.12 113 ARG A CA 1
ATOM 900 C C . ARG A 1 113 ? 9.911 -12.104 -18.432 1.00 91.12 113 ARG A C 1
ATOM 902 O O . ARG A 1 113 ? 10.018 -11.602 -19.548 1.00 91.12 113 ARG A O 1
ATOM 909 N N . ALA A 1 114 ? 9.054 -13.091 -18.172 1.00 92.50 114 ALA A N 1
ATOM 910 C CA . ALA A 1 114 ? 8.206 -13.701 -19.195 1.00 92.50 114 ALA A CA 1
ATOM 911 C C . ALA A 1 114 ? 7.245 -12.709 -19.890 1.00 92.50 114 ALA A C 1
ATOM 913 O O . ALA A 1 114 ? 6.737 -13.016 -20.964 1.00 92.50 114 ALA A O 1
ATOM 914 N N . GLN A 1 115 ? 6.996 -11.526 -19.311 1.00 93.12 115 GLN A N 1
ATOM 915 C CA . GLN A 1 115 ? 6.118 -10.500 -19.894 1.00 93.12 115 GLN A CA 1
ATOM 916 C C . GLN A 1 115 ? 6.812 -9.601 -20.925 1.00 93.12 115 GLN A C 1
ATOM 918 O O . GLN A 1 115 ? 6.125 -8.974 -21.726 1.00 93.12 115 GLN A O 1
ATOM 923 N N . VAL A 1 116 ? 8.144 -9.506 -20.898 1.00 86.69 116 VAL A N 1
ATOM 924 C CA . VAL A 1 116 ? 8.907 -8.513 -21.680 1.00 86.69 116 VAL A CA 1
ATOM 925 C C . VAL A 1 116 ? 9.945 -9.116 -22.628 1.00 86.69 116 VAL A C 1
ATOM 927 O O . VAL A 1 116 ? 10.462 -8.398 -23.479 1.00 86.69 116 VAL A O 1
ATOM 930 N N . GLY A 1 117 ? 10.197 -10.427 -22.547 1.00 77.88 117 GLY A N 1
ATOM 931 C CA . GLY A 1 117 ? 11.184 -11.116 -23.386 1.00 77.88 117 GLY A CA 1
ATOM 932 C C . GLY A 1 117 ? 12.632 -10.862 -22.945 1.00 77.88 117 GLY A C 1
ATOM 933 O O . GLY A 1 117 ? 12.874 -10.273 -21.892 1.00 77.88 117 GLY A O 1
ATOM 934 N N . ASP A 1 118 ? 13.595 -11.333 -23.742 1.00 72.19 118 ASP A N 1
ATOM 935 C CA . ASP A 1 118 ? 15.016 -11.373 -23.354 1.00 72.19 118 ASP A CA 1
ATOM 936 C C . ASP A 1 118 ? 15.786 -10.057 -23.614 1.00 72.19 118 ASP A C 1
ATOM 938 O O . ASP A 1 118 ? 16.803 -9.806 -22.971 1.00 72.19 118 ASP A O 1
ATOM 942 N N . ASP A 1 119 ? 15.288 -9.183 -24.497 1.00 68.81 119 ASP A N 1
ATOM 943 C CA . ASP A 1 119 ? 15.980 -7.966 -24.975 1.00 68.81 119 ASP A CA 1
ATOM 944 C C . ASP A 1 119 ? 15.539 -6.685 -24.242 1.00 68.81 119 ASP A C 1
ATOM 946 O O . ASP A 1 119 ? 15.181 -5.666 -24.838 1.00 68.81 119 ASP A O 1
ATOM 950 N N . VAL A 1 120 ? 15.532 -6.726 -22.910 1.00 75.62 120 VAL A N 1
ATOM 951 C CA . VAL A 1 120 ? 14.991 -5.628 -22.099 1.00 75.62 120 VAL A CA 1
ATOM 952 C C . VAL A 1 120 ? 16.107 -4.898 -21.373 1.00 75.62 120 VAL A C 1
ATOM 954 O O . VAL A 1 120 ? 16.724 -5.434 -20.451 1.00 75.62 120 VAL A O 1
ATOM 957 N N . ASP A 1 121 ? 16.325 -3.635 -21.740 1.00 78.19 121 ASP A N 1
ATOM 958 C CA . ASP A 1 121 ? 17.190 -2.748 -20.967 1.00 78.19 121 ASP A CA 1
ATOM 959 C C . ASP A 1 121 ? 16.514 -2.401 -19.633 1.00 78.19 121 ASP A C 1
ATOM 961 O O . ASP A 1 121 ? 15.596 -1.580 -19.552 1.00 78.19 121 ASP A O 1
ATOM 965 N N . GLY A 1 122 ? 16.984 -3.036 -18.558 1.00 72.81 122 GLY A N 1
ATOM 966 C CA . GLY A 1 122 ? 16.479 -2.820 -17.206 1.00 72.81 122 GLY A CA 1
ATOM 967 C C . GLY A 1 122 ? 16.595 -1.372 -16.713 1.00 72.81 122 GLY A C 1
ATOM 968 O O . GLY A 1 122 ? 15.880 -1.011 -15.778 1.00 72.81 122 GLY A O 1
ATOM 969 N N . ALA A 1 123 ? 17.434 -0.527 -17.327 1.00 78.50 123 ALA A N 1
ATOM 970 C CA . ALA A 1 123 ? 17.539 0.892 -16.981 1.00 78.50 123 ALA A CA 1
ATOM 971 C C . ALA A 1 123 ? 16.290 1.699 -17.384 1.00 78.50 123 ALA A C 1
ATOM 973 O O . ALA A 1 123 ? 15.977 2.719 -16.761 1.00 78.50 123 ALA A O 1
ATOM 974 N N . GLU A 1 124 ? 15.538 1.229 -18.382 1.00 88.62 124 GLU A N 1
ATOM 975 C CA . GLU A 1 124 ? 14.301 1.875 -18.835 1.00 88.62 124 GLU A CA 1
ATOM 976 C C . GLU A 1 124 ? 13.109 1.609 -17.907 1.00 88.62 124 GLU A C 1
ATOM 978 O O . GLU A 1 124 ? 12.064 2.254 -18.032 1.00 88.62 124 GLU A O 1
ATOM 983 N N . TRP A 1 125 ? 13.264 0.694 -16.950 1.00 93.31 125 TRP A N 1
ATOM 984 C CA . TRP A 1 125 ? 12.196 0.230 -16.078 1.00 93.31 125 TRP A CA 1
ATOM 985 C C . TRP A 1 125 ? 12.398 0.701 -14.640 1.00 93.31 125 TRP A C 1
ATOM 987 O O . TRP A 1 125 ? 13.382 0.407 -13.962 1.00 93.31 125 TRP A O 1
ATOM 997 N N . GLU A 1 126 ? 11.418 1.442 -14.143 1.00 95.62 126 GLU A N 1
ATOM 998 C CA . GLU A 1 126 ? 11.357 1.889 -12.764 1.00 95.62 126 GLU A CA 1
ATOM 999 C C . GLU A 1 126 ? 10.802 0.790 -11.860 1.00 95.62 126 GLU A C 1
ATOM 1001 O O . GLU A 1 126 ? 9.674 0.335 -12.041 1.00 95.62 126 GLU A O 1
ATOM 1006 N N . GLN A 1 127 ? 11.579 0.397 -10.853 1.00 95.88 127 GLN A N 1
ATOM 1007 C CA . GLN A 1 127 ? 11.162 -0.601 -9.873 1.00 95.88 127 GLN A CA 1
ATOM 1008 C C . GLN A 1 127 ? 10.231 0.017 -8.824 1.00 95.88 127 GLN A C 1
ATOM 1010 O O . GLN A 1 127 ? 10.506 1.080 -8.262 1.00 95.88 127 GLN A O 1
ATOM 1015 N N . GLY A 1 128 ? 9.146 -0.686 -8.525 1.00 97.50 128 GLY A N 1
ATOM 1016 C CA . GLY A 1 128 ? 8.114 -0.262 -7.591 1.00 97.50 128 GLY A CA 1
ATOM 1017 C C . GLY A 1 128 ? 7.203 -1.416 -7.188 1.00 97.50 128 GLY A C 1
ATOM 1018 O O . GLY A 1 128 ? 7.603 -2.580 -7.221 1.00 97.50 128 GLY A O 1
ATOM 1019 N N . PHE A 1 129 ? 5.980 -1.101 -6.787 1.00 98.44 129 PHE A N 1
ATOM 1020 C CA . PHE A 1 129 ? 4.989 -2.082 -6.351 1.00 98.44 129 PHE A CA 1
ATOM 1021 C C . PHE A 1 129 ? 3.593 -1.699 -6.830 1.00 98.44 129 PHE A C 1
ATOM 1023 O O . PHE A 1 129 ? 3.309 -0.524 -7.061 1.00 98.44 129 PHE A O 1
ATOM 1030 N N . LEU A 1 130 ? 2.705 -2.682 -6.938 1.00 97.94 130 LEU A N 1
ATOM 1031 C CA . LEU A 1 130 ? 1.277 -2.447 -7.134 1.00 97.94 130 LEU A CA 1
ATOM 1032 C C . LEU A 1 130 ? 0.535 -2.507 -5.803 1.00 97.94 130 LEU A C 1
ATOM 1034 O O . LEU A 1 130 ? 0.844 -3.333 -4.943 1.00 97.94 130 LEU A O 1
ATOM 1038 N N . ASP A 1 131 ? -0.463 -1.638 -5.647 1.00 95.19 131 ASP A N 1
ATOM 1039 C CA . ASP A 1 131 ? -1.399 -1.696 -4.527 1.00 95.19 131 ASP A CA 1
ATOM 1040 C C . ASP A 1 131 ? -2.685 -2.480 -4.856 1.00 95.19 131 ASP A C 1
ATOM 1042 O O . ASP A 1 131 ? -2.991 -2.809 -6.005 1.00 95.19 131 ASP A O 1
ATOM 1046 N N . ASN A 1 132 ? -3.508 -2.717 -3.834 1.00 91.75 132 ASN A N 1
ATOM 1047 C CA . ASN A 1 132 ? -4.849 -3.302 -3.964 1.00 91.75 132 ASN A CA 1
ATOM 1048 C C . ASN A 1 132 ? -5.864 -2.424 -4.728 1.00 91.75 132 ASN A C 1
ATOM 1050 O O . ASN A 1 132 ? -6.995 -2.852 -4.954 1.00 91.75 132 ASN A O 1
ATOM 1054 N N . LYS A 1 133 ? -5.476 -1.213 -5.141 1.00 87.44 133 LYS A N 1
ATOM 1055 C CA . LYS A 1 133 ? -6.245 -0.303 -6.000 1.00 87.44 133 LYS A CA 1
ATOM 1056 C C . LYS A 1 133 ? -5.686 -0.261 -7.433 1.00 87.44 133 LYS A C 1
ATOM 1058 O O . LYS A 1 133 ? -6.125 0.579 -8.214 1.00 87.44 133 LYS A O 1
ATOM 1063 N N . ARG A 1 134 ? -4.778 -1.183 -7.797 1.00 91.44 134 ARG A N 1
ATOM 1064 C CA . ARG A 1 134 ? -4.138 -1.306 -9.123 1.00 91.44 134 ARG A CA 1
ATOM 1065 C C . ARG A 1 134 ? -3.287 -0.092 -9.519 1.00 91.44 134 ARG A C 1
ATOM 1067 O O . ARG A 1 134 ? -3.124 0.194 -10.700 1.00 91.44 134 ARG A O 1
ATOM 1074 N N . ARG A 1 135 ? -2.735 0.629 -8.542 1.00 93.69 135 ARG A N 1
ATOM 1075 C CA . ARG A 1 135 ? -1.853 1.780 -8.766 1.00 93.69 135 ARG A CA 1
ATOM 1076 C C . ARG A 1 135 ? -0.400 1.386 -8.561 1.00 93.69 135 ARG A C 1
ATOM 1078 O O . ARG A 1 135 ? -0.064 0.769 -7.550 1.00 93.69 135 ARG A O 1
ATOM 1085 N N . PHE A 1 136 ? 0.451 1.804 -9.495 1.00 97.19 136 PHE A N 1
ATOM 1086 C CA . PHE A 1 136 ? 1.897 1.731 -9.331 1.00 97.19 136 PHE A CA 1
ATOM 1087 C C . PHE A 1 136 ? 2.353 2.707 -8.245 1.00 97.19 136 PHE A C 1
ATOM 1089 O O . PHE A 1 136 ? 1.890 3.846 -8.182 1.00 97.19 136 PHE A O 1
ATOM 1096 N N . MET A 1 137 ? 3.264 2.243 -7.404 1.00 97.25 137 MET A N 1
ATOM 1097 C CA . MET A 1 137 ? 3.919 3.003 -6.351 1.00 97.25 137 MET A CA 1
ATOM 1098 C C . MET A 1 137 ? 5.421 2.863 -6.523 1.00 97.25 137 MET A C 1
ATOM 1100 O O . MET A 1 137 ? 5.929 1.753 -6.696 1.00 97.25 137 MET A O 1
ATOM 1104 N N . THR A 1 138 ? 6.140 3.971 -6.411 1.00 96.19 138 THR A N 1
ATOM 1105 C CA . THR A 1 138 ? 7.593 3.933 -6.233 1.00 96.19 138 THR A CA 1
ATOM 1106 C C . THR A 1 138 ? 7.944 3.205 -4.931 1.00 96.19 138 THR A C 1
ATOM 1108 O O . THR A 1 138 ? 7.110 3.062 -4.033 1.00 96.19 138 THR A O 1
ATOM 1111 N N . ARG A 1 139 ? 9.192 2.751 -4.784 1.00 96.12 139 ARG A N 1
ATOM 1112 C CA . ARG A 1 139 ? 9.634 2.050 -3.562 1.00 96.12 139 ARG A CA 1
ATOM 1113 C C . ARG A 1 139 ? 9.439 2.866 -2.280 1.00 96.12 139 ARG A C 1
ATOM 1115 O O . ARG A 1 139 ? 9.119 2.288 -1.246 1.00 96.12 139 ARG A O 1
ATOM 1122 N N . THR A 1 140 ? 9.600 4.186 -2.347 1.00 94.12 140 THR A N 1
ATOM 1123 C CA . THR A 1 140 ? 9.401 5.088 -1.202 1.00 94.12 140 THR A CA 1
ATOM 1124 C C . THR A 1 140 ? 7.922 5.258 -0.858 1.00 94.12 140 THR A C 1
ATOM 1126 O O . THR A 1 140 ? 7.547 5.185 0.307 1.00 94.12 140 THR A O 1
ATOM 1129 N N . GLU A 1 141 ? 7.041 5.398 -1.851 1.00 90.69 141 GLU A N 1
ATOM 1130 C CA . GLU A 1 141 ? 5.592 5.433 -1.597 1.00 90.69 141 GLU A CA 1
ATOM 1131 C C . GLU A 1 141 ? 5.084 4.098 -1.043 1.00 90.69 141 GLU A C 1
ATOM 1133 O O . GLU A 1 141 ? 4.269 4.068 -0.118 1.00 90.69 141 GLU A O 1
ATOM 1138 N N . ALA A 1 142 ? 5.585 2.989 -1.594 1.00 95.94 142 ALA A N 1
ATOM 1139 C CA . ALA A 1 142 ? 5.233 1.648 -1.158 1.00 95.94 142 ALA A CA 1
ATOM 1140 C C . ALA A 1 142 ? 5.670 1.382 0.289 1.00 95.94 142 ALA A C 1
ATOM 1142 O O . ALA A 1 142 ? 4.934 0.713 1.010 1.00 95.94 142 ALA A O 1
ATOM 1143 N N . TRP A 1 143 ? 6.804 1.940 0.734 1.00 93.44 143 TRP A N 1
ATOM 1144 C CA . TRP A 1 143 ? 7.260 1.856 2.126 1.00 93.44 143 TRP A CA 1
ATOM 1145 C C . TRP A 1 143 ? 6.207 2.374 3.103 1.00 93.44 143 TRP A C 1
ATOM 1147 O O . TRP A 1 143 ? 5.770 1.632 3.979 1.00 93.44 143 TRP A O 1
ATOM 1157 N N . GLY A 1 144 ? 5.733 3.608 2.906 1.00 87.56 144 GLY A N 1
ATOM 1158 C CA . GLY A 1 144 ? 4.727 4.204 3.789 1.00 87.56 144 GLY A CA 1
ATOM 1159 C C . GLY A 1 144 ? 3.407 3.426 3.788 1.00 87.56 144 GLY A C 1
ATOM 1160 O O . GLY A 1 144 ? 2.752 3.298 4.820 1.00 87.56 144 GLY A O 1
ATOM 1161 N N . VAL A 1 145 ? 3.023 2.848 2.644 1.00 89.56 145 VAL A N 1
ATOM 1162 C CA . VAL A 1 145 ? 1.845 1.969 2.564 1.00 89.56 145 VAL A CA 1
ATOM 1163 C C . VAL A 1 145 ? 2.067 0.668 3.333 1.00 89.56 145 VAL A C 1
ATOM 1165 O O . VAL A 1 145 ? 1.205 0.289 4.122 1.00 89.56 145 VAL A O 1
ATOM 1168 N N . ALA A 1 146 ? 3.202 -0.003 3.135 1.00 92.69 146 ALA A N 1
ATOM 1169 C CA . ALA A 1 146 ? 3.524 -1.259 3.807 1.00 92.69 146 ALA A CA 1
ATOM 1170 C C . ALA A 1 146 ? 3.660 -1.085 5.325 1.00 92.69 146 ALA A C 1
ATOM 1172 O O . ALA A 1 146 ? 3.190 -1.938 6.075 1.00 92.69 146 ALA A O 1
ATOM 1173 N N . GLU A 1 147 ? 4.256 0.016 5.783 1.00 89.44 147 GLU A N 1
ATOM 1174 C CA . GLU A 1 147 ? 4.406 0.335 7.203 1.00 89.44 147 GLU A CA 1
ATOM 1175 C C . GLU A 1 147 ? 3.044 0.535 7.879 1.00 89.44 147 GLU A C 1
ATOM 1177 O O . GLU A 1 147 ? 2.737 -0.158 8.850 1.00 89.44 147 GLU A O 1
ATOM 1182 N N . ARG A 1 148 ? 2.180 1.390 7.312 1.00 84.19 148 ARG A N 1
ATOM 1183 C CA . ARG A 1 148 ? 0.814 1.613 7.826 1.00 84.19 148 ARG A CA 1
ATOM 1184 C C . ARG A 1 148 ? -0.058 0.363 7.761 1.00 84.19 148 ARG A C 1
ATOM 1186 O O . ARG A 1 148 ? -0.919 0.160 8.609 1.00 84.19 148 ARG A O 1
ATOM 1193 N N . ALA A 1 149 ? 0.153 -0.481 6.754 1.00 85.88 149 ALA A N 1
ATOM 1194 C CA . ALA A 1 149 ? -0.566 -1.739 6.604 1.00 85.88 149 ALA A CA 1
ATOM 1195 C C . ALA A 1 149 ? 0.036 -2.895 7.423 1.00 85.88 149 ALA A C 1
ATOM 1197 O O . ALA A 1 149 ? -0.491 -4.008 7.350 1.00 85.88 149 ALA A O 1
AT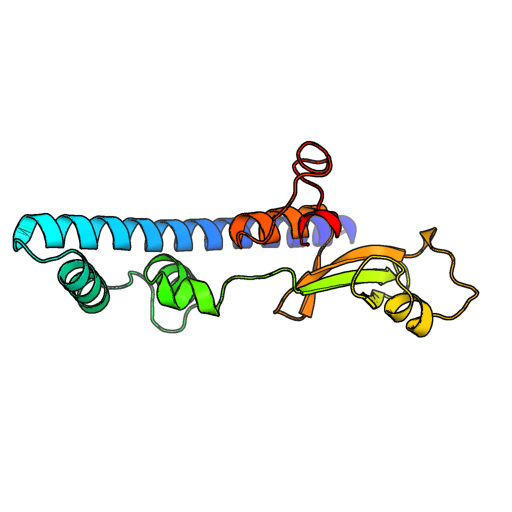OM 1198 N N . HIS A 1 150 ? 1.118 -2.653 8.174 1.00 88.44 150 HIS A N 1
ATOM 1199 C CA . HIS A 1 150 ? 1.867 -3.660 8.928 1.00 88.44 150 HIS A CA 1
ATOM 1200 C C . HIS A 1 150 ? 2.298 -4.870 8.077 1.00 88.44 150 HIS A C 1
ATOM 1202 O O . HIS A 1 150 ? 2.216 -6.015 8.514 1.00 88.44 150 HIS A O 1
ATOM 1208 N N . GLN A 1 151 ? 2.736 -4.618 6.840 1.00 92.75 151 GLN A N 1
ATOM 1209 C CA . GLN A 1 151 ? 3.213 -5.645 5.905 1.00 92.75 151 GLN A CA 1
ATOM 1210 C C . GLN A 1 151 ? 4.731 -5.862 5.955 1.00 92.75 151 GLN A C 1
ATOM 1212 O O . GLN A 1 151 ? 5.221 -6.783 5.312 1.00 92.75 151 GLN A O 1
ATOM 1217 N N . ILE A 1 152 ? 5.479 -5.028 6.684 1.00 92.69 152 ILE A N 1
ATOM 1218 C CA . ILE A 1 152 ? 6.931 -5.183 6.837 1.00 92.69 152 ILE A CA 1
ATOM 1219 C C . ILE A 1 152 ? 7.204 -6.280 7.874 1.00 92.69 152 ILE A C 1
ATOM 1221 O O . ILE A 1 152 ? 7.028 -6.062 9.072 1.00 92.69 152 ILE A O 1
ATOM 1225 N N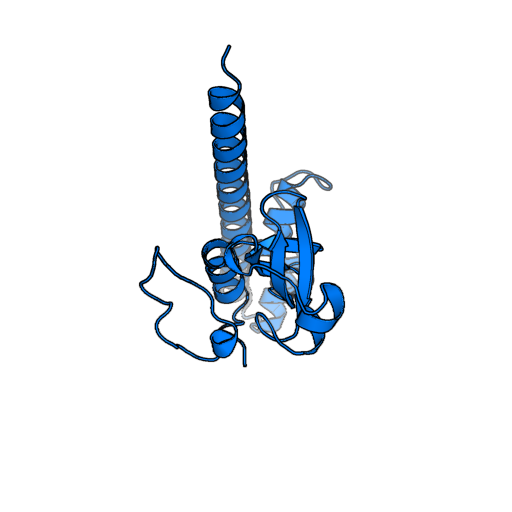 . ILE A 1 153 ? 7.635 -7.447 7.400 1.00 94.06 153 ILE A N 1
ATOM 1226 C CA . ILE A 1 153 ? 7.982 -8.631 8.198 1.00 94.06 153 ILE A CA 1
ATOM 1227 C C . ILE A 1 153 ? 9.474 -8.620 8.564 1.00 94.06 153 ILE A C 1
ATOM 1229 O O . ILE A 1 153 ? 9.843 -8.988 9.681 1.00 94.06 153 ILE A O 1
ATOM 1233 N N . HIS A 1 154 ? 10.332 -8.135 7.660 1.00 92.00 154 HIS A N 1
ATOM 1234 C CA . HIS A 1 154 ? 11.783 -8.085 7.856 1.00 92.00 154 HIS A CA 1
ATOM 1235 C C . HIS A 1 154 ? 12.375 -6.706 7.559 1.00 92.00 154 HIS A C 1
ATOM 1237 O O . HIS A 1 154 ? 11.848 -5.928 6.764 1.00 92.00 154 HIS A O 1
ATOM 1243 N N . ARG A 1 155 ? 13.508 -6.399 8.198 1.00 90.81 155 ARG A N 1
ATOM 1244 C CA . ARG A 1 155 ? 14.275 -5.159 8.007 1.00 90.81 155 ARG A CA 1
ATOM 1245 C C . ARG A 1 155 ? 15.577 -5.495 7.281 1.00 90.81 155 ARG A C 1
ATOM 1247 O O . ARG A 1 155 ? 16.419 -6.201 7.824 1.00 90.81 155 ARG A O 1
ATOM 1254 N N . CYS A 1 156 ? 15.724 -5.014 6.047 1.00 85.56 156 CYS A N 1
ATOM 1255 C CA . CYS A 1 156 ? 16.837 -5.355 5.150 1.00 85.56 156 CYS A CA 1
ATOM 1256 C C . CYS A 1 156 ? 17.592 -4.119 4.617 1.00 85.56 156 CYS A C 1
ATOM 1258 O O . CYS A 1 156 ? 18.098 -4.126 3.499 1.00 85.56 156 CYS A O 1
ATOM 1260 N N . GLY A 1 157 ? 17.659 -3.039 5.408 1.00 80.06 157 GLY A N 1
ATOM 1261 C CA . GLY A 1 157 ? 18.480 -1.853 5.105 1.00 80.06 157 GLY A CA 1
ATOM 1262 C C . GLY A 1 157 ? 17.775 -0.723 4.344 1.00 80.06 157 GLY A C 1
ATOM 1263 O O . GLY A 1 157 ? 18.401 0.283 4.020 1.00 80.06 157 GLY A O 1
ATOM 1264 N N . GLY A 1 158 ? 16.472 -0.848 4.075 1.00 80.06 158 GLY A N 1
ATOM 1265 C CA . GLY A 1 158 ? 15.670 0.201 3.430 1.00 80.06 158 GLY A CA 1
ATOM 1266 C C . GLY A 1 158 ? 15.209 1.333 4.344 1.00 80.06 158 GLY A C 1
ATOM 1267 O O . GLY A 1 158 ? 14.798 2.376 3.845 1.00 80.06 158 GLY A O 1
ATOM 1268 N N . ASP A 1 159 ? 15.319 1.157 5.661 1.00 80.06 159 ASP A N 1
ATOM 1269 C CA . ASP A 1 159 ? 14.714 2.028 6.676 1.00 80.06 159 ASP A CA 1
ATOM 1270 C C . ASP A 1 159 ? 15.156 3.494 6.598 1.00 80.06 159 ASP A C 1
ATOM 1272 O O . ASP A 1 159 ? 14.361 4.404 6.812 1.00 80.06 159 ASP A O 1
ATOM 1276 N N . THR A 1 160 ? 16.426 3.738 6.278 1.00 78.50 160 THR A N 1
ATOM 1277 C CA . THR A 1 160 ? 17.023 5.083 6.290 1.00 78.50 160 THR A CA 1
ATOM 1278 C C . THR A 1 160 ? 17.206 5.674 4.894 1.00 78.50 160 THR A C 1
ATOM 1280 O O . THR A 1 160 ? 17.532 6.852 4.753 1.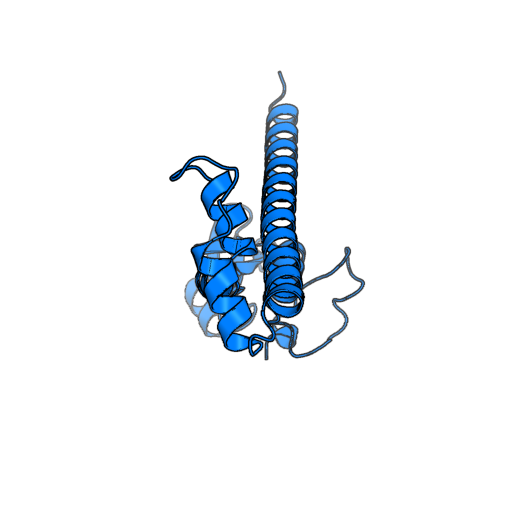00 78.50 160 THR A O 1
ATOM 1283 N N . THR A 1 161 ? 16.977 4.888 3.839 1.00 75.56 161 THR A N 1
ATOM 1284 C CA . THR A 1 161 ? 17.207 5.324 2.457 1.00 75.56 161 THR A CA 1
ATOM 1285 C C . THR A 1 161 ? 16.009 6.138 1.973 1.00 75.56 161 THR A C 1
ATOM 1287 O O . THR A 1 161 ? 14.913 5.596 1.846 1.00 75.56 161 THR A O 1
ATOM 1290 N N . ASN A 1 162 ? 16.207 7.432 1.689 1.00 74.88 162 ASN A N 1
ATOM 1291 C CA . ASN A 1 162 ? 15.170 8.364 1.208 1.00 74.88 162 ASN A CA 1
ATOM 1292 C C . ASN A 1 162 ? 13.925 8.468 2.114 1.00 74.88 162 ASN A C 1
ATOM 1294 O O . ASN A 1 162 ? 12.819 8.675 1.622 1.00 74.88 162 ASN A O 1
ATOM 1298 N N . GLY A 1 163 ? 14.095 8.309 3.432 1.00 72.62 163 GLY A N 1
ATOM 1299 C CA . GLY A 1 163 ? 12.973 8.279 4.382 1.00 72.62 163 GLY A CA 1
ATOM 1300 C C . GLY A 1 163 ? 12.185 6.963 4.381 1.00 72.62 163 GLY A C 1
ATOM 1301 O O . GLY A 1 163 ? 11.065 6.931 4.880 1.00 72.62 163 GLY A O 1
ATOM 1302 N N . GLY A 1 164 ? 12.762 5.901 3.808 1.00 83.00 164 GLY A N 1
ATOM 1303 C CA . GLY A 1 164 ? 12.169 4.575 3.684 1.00 83.00 164 GLY A CA 1
ATOM 1304 C C . GLY A 1 164 ? 12.141 4.113 2.228 1.00 83.00 164 GLY A C 1
ATOM 1305 O O . GLY A 1 164 ? 11.631 4.798 1.341 1.00 83.00 164 GLY A O 1
ATOM 1306 N N . THR A 1 165 ? 12.698 2.937 1.954 1.00 92.06 165 THR A N 1
ATOM 1307 C CA . THR A 1 165 ? 12.693 2.309 0.627 1.00 92.06 165 THR A CA 1
ATOM 1308 C C . THR A 1 165 ? 12.290 0.853 0.772 1.00 92.06 165 THR A C 1
ATOM 1310 O O . THR A 1 165 ? 13.005 0.072 1.393 1.00 92.06 165 THR A O 1
ATOM 1313 N N . LEU A 1 166 ? 11.150 0.482 0.186 1.00 94.56 166 LEU A N 1
ATOM 1314 C CA . LEU A 1 166 ? 10.659 -0.889 0.257 1.00 94.56 166 LEU A CA 1
ATOM 1315 C C . LEU A 1 166 ? 11.401 -1.807 -0.721 1.00 94.56 166 LEU A C 1
ATOM 1317 O O . LEU A 1 166 ? 11.482 -1.526 -1.921 1.00 94.56 166 LEU A O 1
ATOM 1321 N N . TYR A 1 167 ? 11.883 -2.926 -0.194 1.00 94.12 167 TYR A N 1
ATOM 1322 C CA . TYR A 1 167 ? 12.398 -4.074 -0.929 1.00 94.12 167 TYR A CA 1
ATOM 1323 C C . TYR A 1 167 ? 11.414 -5.243 -0.823 1.00 94.12 167 TYR A C 1
ATOM 1325 O O . TYR A 1 167 ? 10.580 -5.282 0.081 1.00 94.12 167 TYR A O 1
ATOM 1333 N N . SER A 1 168 ? 11.483 -6.195 -1.757 1.00 92.25 168 SER A N 1
ATOM 1334 C CA . SER A 1 168 ? 10.556 -7.341 -1.746 1.00 92.25 168 SER A CA 1
ATOM 1335 C C . SER A 1 168 ? 10.780 -8.202 -0.496 1.00 92.25 168 SER A C 1
ATOM 1337 O O . SER A 1 168 ? 9.828 -8.644 0.134 1.00 92.25 168 SER A O 1
ATOM 1339 N N . GLU A 1 169 ? 12.037 -8.304 -0.070 1.00 92.62 169 GLU A N 1
ATOM 1340 C CA . GLU A 1 169 ? 12.533 -8.966 1.137 1.00 92.62 169 GLU A CA 1
ATOM 1341 C C . GLU A 1 169 ? 11.975 -8.368 2.435 1.00 92.62 169 GLU A C 1
ATOM 1343 O O . GLU A 1 169 ? 12.052 -8.997 3.483 1.00 92.62 169 GLU A O 1
ATOM 1348 N N . ASN A 1 170 ? 11.403 -7.158 2.407 1.00 93.44 170 ASN A N 1
ATOM 1349 C CA . ASN A 1 170 ? 10.697 -6.639 3.574 1.00 93.44 170 ASN A CA 1
ATOM 1350 C C . ASN A 1 170 ? 9.366 -7.366 3.821 1.00 93.44 170 ASN A C 1
ATOM 1352 O O . ASN A 1 170 ? 8.862 -7.298 4.939 1.00 93.44 170 ASN A O 1
ATOM 1356 N N . LEU A 1 171 ? 8.771 -7.997 2.802 1.00 93.69 171 LEU A N 1
ATOM 1357 C CA . LEU A 1 171 ? 7.382 -8.471 2.812 1.00 93.69 171 LEU A CA 1
ATOM 1358 C C . LEU A 1 171 ? 7.225 -9.984 3.036 1.00 93.69 171 LEU A C 1
ATOM 1360 O O . LEU A 1 171 ? 6.086 -10.431 3.185 1.00 93.69 171 LEU A O 1
ATOM 1364 N N . TYR A 1 172 ? 8.311 -10.763 3.026 1.00 90.38 172 TYR A N 1
ATOM 1365 C CA . TYR A 1 172 ? 8.295 -12.221 3.199 1.00 90.38 172 TYR A CA 1
ATOM 1366 C C . TYR A 1 172 ? 9.598 -12.754 3.784 1.00 90.38 172 TYR A C 1
ATOM 1368 O O . TYR A 1 172 ? 10.656 -12.147 3.503 1.00 90.38 172 TYR A O 1
#

Secondary structure (DSSP, 8-state):
--HHHHHHHHHHHHHHHHHHHHHHHHHHHHHHHHHHHHHHHHH---HHHHHHHHHHHPPPSSPTTSHHHHHHHHHH-HHHHHHH---EEEEEEEETTT--EEEESSTT-HHHHTTT-S---GGGEEEEEEETTS-EEEHHHHHHHHHHTT------S-TTGGG----GGG--